Protein AF-A0A2M7S9E7-F1 (afdb_monomer_lite)

Organism: NCBI:txid1974543

Structure (mmCIF, N/CA/C/O backbone):
data_AF-A0A2M7S9E7-F1
#
_entry.id   AF-A0A2M7S9E7-F1
#
loop_
_atom_site.group_PDB
_atom_site.id
_atom_site.type_symbol
_atom_site.label_atom_id
_atom_site.label_alt_id
_atom_site.label_comp_id
_atom_site.label_asym_id
_atom_site.label_entity_id
_atom_site.label_seq_id
_atom_site.pdbx_PDB_ins_code
_atom_site.Cartn_x
_atom_site.Cartn_y
_atom_site.Cartn_z
_atom_site.occupancy
_atom_site.B_iso_or_equiv
_atom_site.auth_seq_id
_atom_site.auth_comp_id
_atom_site.auth_asym_id
_atom_site.auth_atom_id
_atom_site.pdbx_PDB_model_num
ATOM 1 N N . ALA A 1 1 ? -29.319 6.577 3.433 1.00 48.19 1 ALA A N 1
ATOM 2 C CA . ALA A 1 1 ? -28.026 5.949 3.757 1.00 48.19 1 ALA A CA 1
ATOM 3 C C . ALA A 1 1 ? -26.933 6.760 3.080 1.00 48.19 1 ALA A C 1
ATOM 5 O O . ALA A 1 1 ? -26.931 6.833 1.860 1.00 48.19 1 ALA A O 1
ATOM 6 N N . GLY A 1 2 ? -26.085 7.435 3.850 1.00 70.69 2 GLY A N 1
ATOM 7 C CA . GLY A 1 2 ? -24.913 8.144 3.340 1.00 70.69 2 GLY A CA 1
ATOM 8 C C . GLY A 1 2 ? -23.746 7.747 4.226 1.00 70.69 2 GLY A C 1
ATOM 9 O O . GLY A 1 2 ? -23.811 7.959 5.434 1.00 70.69 2 GLY A O 1
ATOM 10 N N . GLY A 1 3 ? -22.753 7.060 3.666 1.00 84.38 3 GLY A N 1
ATOM 11 C CA . GLY A 1 3 ? -21.539 6.740 4.407 1.00 84.38 3 GLY A CA 1
ATOM 12 C C . GLY A 1 3 ? -20.784 8.032 4.697 1.00 84.38 3 GLY A C 1
ATOM 13 O O . GLY A 1 3 ? -20.502 8.790 3.772 1.00 84.38 3 GLY A O 1
ATOM 14 N N . ASN A 1 4 ? -20.472 8.287 5.966 1.00 90.06 4 ASN A N 1
ATOM 15 C CA . ASN A 1 4 ? -19.648 9.427 6.348 1.00 90.06 4 ASN A CA 1
ATOM 16 C C . ASN A 1 4 ? -18.171 9.035 6.265 1.00 90.06 4 ASN A C 1
ATOM 18 O O . ASN A 1 4 ? -17.753 8.044 6.865 1.00 90.06 4 ASN A O 1
ATOM 22 N N . GLN A 1 5 ? -17.379 9.822 5.539 1.00 89.19 5 GLN A N 1
ATOM 23 C CA . GLN A 1 5 ? -15.928 9.665 5.506 1.00 89.19 5 GLN A CA 1
ATOM 24 C C . GLN A 1 5 ? -15.343 10.058 6.869 1.00 89.19 5 GLN A C 1
ATOM 26 O O . GLN A 1 5 ? -15.421 11.217 7.264 1.00 89.19 5 GLN A O 1
ATOM 31 N N . ILE A 1 6 ? -14.749 9.095 7.576 1.00 89.50 6 ILE A N 1
ATOM 32 C CA . ILE A 1 6 ? -14.101 9.330 8.877 1.00 89.50 6 ILE A CA 1
ATOM 33 C C . ILE A 1 6 ? -12.641 9.768 8.697 1.00 89.50 6 ILE A C 1
ATOM 35 O O . ILE A 1 6 ? -12.157 10.629 9.425 1.00 89.50 6 ILE A O 1
ATOM 39 N N . TRP A 1 7 ? -11.937 9.214 7.707 1.00 89.88 7 TRP A N 1
ATOM 40 C CA . TRP A 1 7 ? -10.575 9.611 7.353 1.00 89.88 7 TRP A CA 1
ATOM 41 C C . TRP A 1 7 ? -10.247 9.240 5.904 1.00 89.88 7 TRP A C 1
ATOM 43 O O . TRP A 1 7 ? -10.908 8.401 5.296 1.00 89.88 7 TRP A O 1
ATOM 53 N N . GLN A 1 8 ? -9.195 9.863 5.370 1.00 90.88 8 GLN A N 1
ATOM 54 C CA . GLN A 1 8 ? -8.609 9.530 4.074 1.00 90.88 8 GLN A CA 1
ATOM 55 C C . GLN A 1 8 ? -7.084 9.679 4.140 1.00 90.88 8 GLN A C 1
ATOM 57 O O . GLN A 1 8 ? -6.560 10.634 4.717 1.00 90.88 8 GLN A O 1
ATOM 62 N N . LYS A 1 9 ? -6.368 8.734 3.527 1.00 92.31 9 LYS A N 1
ATOM 63 C CA . LYS A 1 9 ? -4.934 8.822 3.239 1.00 92.31 9 LYS A CA 1
ATOM 64 C C . LYS A 1 9 ? -4.724 8.413 1.786 1.00 92.31 9 LYS A C 1
ATOM 66 O O . LYS A 1 9 ? -5.328 7.445 1.335 1.00 92.31 9 LYS A O 1
ATOM 71 N N . ARG A 1 10 ? -3.903 9.169 1.060 1.00 90.94 10 ARG A N 1
ATOM 72 C CA . ARG A 1 10 ? -3.561 8.908 -0.341 1.00 90.94 10 ARG A CA 1
ATOM 73 C C . ARG A 1 10 ? -2.071 8.614 -0.438 1.00 90.94 10 ARG A C 1
ATOM 75 O O . ARG A 1 10 ? -1.274 9.281 0.219 1.00 90.94 10 ARG A O 1
ATOM 82 N N . TYR A 1 11 ? -1.736 7.613 -1.236 1.00 91.62 11 TYR A N 1
ATOM 83 C CA . TYR A 1 11 ? -0.402 7.426 -1.781 1.00 91.62 11 TYR A CA 1
ATOM 84 C C . TYR A 1 11 ? -0.424 7.862 -3.243 1.00 91.62 11 TYR A C 1
ATOM 86 O O . TYR A 1 11 ? -1.429 7.646 -3.921 1.00 91.62 11 TYR A O 1
ATOM 94 N N . ASP A 1 12 ? 0.646 8.521 -3.661 1.00 91.06 12 ASP A N 1
ATOM 95 C CA . ASP A 1 12 ? 0.847 9.026 -5.011 1.00 91.06 12 ASP A CA 1
ATOM 96 C C . ASP A 1 12 ? 2.348 8.918 -5.296 1.00 91.06 12 ASP A C 1
ATOM 98 O O . ASP A 1 12 ? 3.151 9.589 -4.638 1.00 91.06 12 ASP A O 1
ATOM 102 N N . GLY A 1 13 ? 2.719 7.951 -6.131 1.00 85.50 13 GLY A N 1
ATOM 103 C CA . GLY A 1 13 ? 4.103 7.596 -6.429 1.00 85.50 13 GLY A CA 1
ATOM 104 C C . GLY A 1 13 ? 4.655 8.297 -7.668 1.00 85.50 13 GLY A C 1
ATOM 105 O O . GLY A 1 13 ? 5.864 8.239 -7.894 1.00 85.50 13 GLY A O 1
ATOM 106 N N . GLY A 1 14 ? 3.804 8.976 -8.444 1.00 86.88 14 GLY A N 1
ATOM 107 C CA . GLY A 1 14 ? 4.197 9.635 -9.685 1.00 86.88 14 GLY A CA 1
ATOM 108 C C . GLY A 1 14 ? 3.121 9.554 -10.766 1.00 86.88 14 GLY A C 1
ATOM 109 O O . GLY A 1 14 ? 2.022 10.073 -10.600 1.00 86.88 14 GLY A O 1
ATOM 110 N N . ASP A 1 15 ? 3.467 8.953 -11.904 1.00 88.62 15 ASP A N 1
ATOM 111 C CA . ASP A 1 15 ? 2.643 8.978 -13.118 1.00 88.62 15 ASP A CA 1
ATOM 112 C C . ASP A 1 15 ? 1.451 8.013 -13.047 1.00 88.62 15 ASP A C 1
ATOM 114 O O . ASP A 1 15 ? 0.321 8.379 -13.380 1.00 88.62 15 ASP A O 1
ATOM 118 N N . TYR A 1 16 ? 1.686 6.765 -12.630 1.00 92.69 16 TYR A N 1
ATOM 119 C CA . TYR A 1 16 ? 0.643 5.740 -12.577 1.00 92.69 16 TYR A CA 1
ATOM 120 C C . TYR A 1 16 ? 0.733 4.910 -11.303 1.00 92.69 16 TYR A C 1
ATOM 122 O O . TYR A 1 16 ? 1.690 4.168 -11.105 1.00 92.69 16 TYR A O 1
ATOM 130 N N . ASP A 1 17 ? -0.330 4.927 -10.499 1.00 93.94 17 ASP A N 1
ATOM 131 C CA . ASP A 1 17 ? -0.419 4.149 -9.265 1.00 93.94 17 ASP A CA 1
ATOM 132 C C . ASP A 1 17 ? -1.607 3.188 -9.277 1.00 93.94 17 ASP A C 1
ATOM 134 O O . ASP A 1 17 ? -2.718 3.527 -9.695 1.00 93.94 17 ASP A O 1
ATOM 138 N N . GLY A 1 18 ? -1.391 1.978 -8.760 1.00 95.50 18 GLY A N 1
ATOM 139 C CA . GLY A 1 18 ? -2.423 0.952 -8.670 1.00 95.50 18 GLY A CA 1
ATOM 140 C C . GLY A 1 18 ? -2.402 0.200 -7.345 1.00 95.50 18 GLY A C 1
ATOM 141 O O . GLY A 1 18 ? -1.399 -0.400 -6.960 1.00 95.50 18 GLY A O 1
ATOM 142 N N . GLY A 1 19 ? -3.552 0.157 -6.670 1.00 96.25 19 GLY A N 1
ATOM 143 C CA . GLY A 1 19 ? -3.774 -0.730 -5.527 1.00 96.25 19 GLY A CA 1
ATOM 144 C C . GLY A 1 19 ? -4.081 -2.160 -5.980 1.00 96.25 19 GLY A C 1
ATOM 145 O O . GLY A 1 19 ? -4.879 -2.369 -6.894 1.00 96.25 19 GLY A O 1
ATOM 146 N N . ARG A 1 20 ? -3.466 -3.159 -5.338 1.00 97.50 20 ARG A N 1
ATOM 147 C CA . ARG A 1 20 ? -3.679 -4.590 -5.635 1.00 97.50 20 ARG A CA 1
ATOM 148 C C . ARG A 1 20 ? -4.252 -5.3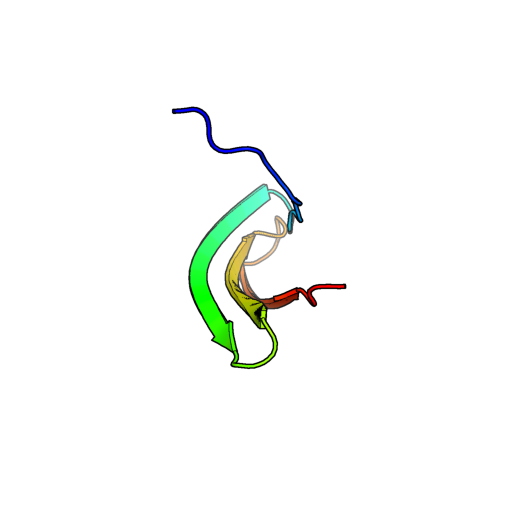80 -4.468 1.00 97.50 20 ARG A C 1
ATOM 150 O O . ARG A 1 20 ? -4.929 -6.376 -4.701 1.00 97.50 20 ARG A O 1
ATOM 157 N N . GLY A 1 21 ? -4.005 -4.950 -3.236 1.00 97.88 21 GLY A N 1
ATOM 158 C CA . GLY A 1 21 ? -4.497 -5.651 -2.057 1.00 97.88 21 GLY A CA 1
ATOM 159 C C . GLY A 1 21 ? -4.613 -4.747 -0.844 1.00 97.88 21 GLY A C 1
ATOM 160 O O . GLY A 1 21 ? -3.863 -3.781 -0.700 1.00 97.88 21 GLY A O 1
ATOM 161 N N . ILE A 1 22 ? -5.556 -5.095 0.028 1.00 97.56 22 ILE A N 1
ATOM 162 C CA . ILE A 1 22 ? -5.762 -4.455 1.322 1.00 97.56 22 ILE A CA 1
ATOM 163 C C . ILE A 1 22 ? -5.933 -5.521 2.405 1.00 97.56 22 ILE A C 1
ATOM 165 O O . ILE A 1 22 ? -6.613 -6.524 2.193 1.00 97.56 22 ILE A O 1
ATOM 169 N N . ALA A 1 23 ? -5.322 -5.295 3.564 1.00 97.94 23 ALA A N 1
ATOM 170 C CA . ALA A 1 23 ? -5.520 -6.098 4.765 1.00 97.94 23 ALA A CA 1
ATOM 171 C C . ALA A 1 23 ? -5.615 -5.190 5.993 1.00 97.94 23 ALA A C 1
ATOM 173 O O . ALA A 1 23 ? -5.040 -4.101 6.015 1.00 97.94 23 ALA A O 1
ATOM 174 N N . VAL A 1 24 ? -6.332 -5.644 7.018 1.00 97.19 24 VAL A N 1
ATOM 175 C CA . VAL A 1 24 ? -6.478 -4.931 8.291 1.00 97.19 24 VAL A CA 1
ATOM 176 C C . VAL A 1 24 ? -6.054 -5.868 9.413 1.00 97.19 24 VAL A C 1
ATOM 178 O O . VAL A 1 24 ? -6.489 -7.019 9.442 1.00 97.19 24 VAL A O 1
ATOM 181 N N . ASP A 1 25 ? -5.183 -5.401 10.309 1.00 96.62 25 ASP A N 1
ATOM 182 C CA . ASP A 1 25 ? -4.792 -6.177 11.491 1.00 96.62 25 ASP A CA 1
ATOM 183 C C . ASP A 1 25 ? -5.772 -5.992 12.662 1.00 96.62 25 ASP A C 1
ATOM 185 O O . ASP A 1 25 ? -6.650 -5.129 12.646 1.00 96.62 25 ASP A O 1
ATOM 189 N N . SER A 1 26 ? -5.624 -6.803 13.713 1.00 96.62 26 SER A N 1
ATOM 190 C CA . SER A 1 26 ? -6.484 -6.747 14.905 1.00 96.62 26 SER A CA 1
ATOM 191 C C . SER A 1 26 ? -6.382 -5.433 15.688 1.00 96.62 26 SER A C 1
ATOM 193 O O . SER A 1 26 ? -7.202 -5.184 16.566 1.00 96.62 26 SER A O 1
ATOM 195 N N . SER A 1 27 ? -5.379 -4.600 15.401 1.00 95.88 27 SER A N 1
ATOM 196 C CA . SER A 1 27 ? -5.218 -3.264 15.979 1.00 95.88 27 SER A CA 1
ATOM 197 C C . SER A 1 27 ? -5.808 -2.167 15.085 1.00 95.88 27 SER A C 1
ATOM 199 O O . SER A 1 27 ? -5.645 -0.990 15.390 1.00 95.88 27 SER A O 1
ATOM 201 N N . GLY A 1 28 ? -6.471 -2.530 13.983 1.00 93.50 28 GLY A N 1
ATOM 202 C CA . GLY A 1 28 ? -7.090 -1.587 13.054 1.00 93.50 28 GLY A CA 1
ATOM 203 C C . GLY A 1 28 ? -6.104 -0.888 12.118 1.00 93.50 28 GLY A C 1
ATOM 204 O O . GLY A 1 28 ? -6.484 0.068 11.447 1.00 93.50 28 GLY A O 1
ATOM 205 N N . ASN A 1 29 ? -4.843 -1.330 12.034 1.00 95.69 29 ASN A N 1
ATOM 206 C CA . ASN A 1 29 ? -3.945 -0.777 11.025 1.00 95.69 29 ASN A CA 1
ATOM 207 C C . ASN A 1 29 ? -4.306 -1.323 9.646 1.00 95.69 29 ASN A C 1
ATOM 209 O O . ASN A 1 29 ? -4.535 -2.523 9.487 1.00 95.69 29 ASN A O 1
ATOM 213 N N . VAL A 1 30 ? -4.270 -0.452 8.643 1.00 96.19 30 VAL A N 1
ATOM 214 C CA . VAL A 1 30 ? -4.551 -0.795 7.250 1.00 96.19 30 VAL A CA 1
ATOM 215 C C . VAL A 1 30 ? -3.240 -0.970 6.498 1.00 96.19 30 VAL A C 1
ATOM 217 O O . VAL A 1 30 ? -2.375 -0.098 6.545 1.00 96.19 30 VAL A O 1
ATOM 220 N N . TYR A 1 31 ? -3.105 -2.076 5.777 1.00 97.31 31 TYR A N 1
ATOM 221 C CA . TYR A 1 31 ? -1.974 -2.366 4.905 1.00 97.31 31 TYR A CA 1
ATOM 222 C C . TYR A 1 31 ? -2.460 -2.365 3.466 1.00 97.31 31 TYR A C 1
ATOM 224 O O . TYR A 1 31 ? -3.414 -3.070 3.146 1.00 97.31 31 TYR A O 1
ATOM 232 N N . VAL A 1 32 ? -1.810 -1.588 2.606 1.00 97.62 32 VAL A N 1
ATOM 233 C CA . VAL A 1 32 ? -2.112 -1.528 1.173 1.00 97.62 32 VAL A CA 1
ATOM 234 C C . VAL A 1 32 ? -0.882 -1.969 0.403 1.00 97.62 32 VAL A C 1
ATOM 236 O O . VAL A 1 32 ? 0.192 -1.401 0.590 1.00 97.62 32 VAL A O 1
ATOM 239 N N . ALA A 1 33 ? -1.047 -2.965 -0.460 1.00 98.06 33 ALA A N 1
ATOM 240 C CA . ALA A 1 33 ? -0.029 -3.387 -1.409 1.00 98.06 33 ALA A CA 1
ATOM 241 C C . ALA A 1 33 ? -0.411 -2.933 -2.818 1.00 98.06 33 ALA A C 1
ATOM 243 O O . ALA A 1 33 ? -1.586 -2.974 -3.205 1.00 98.06 33 ALA A O 1
ATOM 244 N N . GLY A 1 34 ? 0.581 -2.517 -3.591 1.00 97.38 34 GLY A N 1
ATOM 245 C CA . GLY A 1 34 ? 0.360 -1.958 -4.913 1.00 97.38 34 GLY A CA 1
ATOM 246 C C . GLY A 1 34 ? 1.655 -1.725 -5.662 1.00 97.38 34 GLY A C 1
ATOM 247 O O . GLY A 1 34 ? 2.699 -2.288 -5.328 1.00 97.38 34 GLY A O 1
ATOM 248 N N . TYR A 1 35 ? 1.544 -0.916 -6.701 1.00 96.06 35 TYR A N 1
ATOM 249 C CA . TYR A 1 35 ? 2.648 -0.540 -7.560 1.00 96.06 35 TYR A CA 1
ATOM 250 C C . TYR A 1 35 ? 2.509 0.916 -7.996 1.00 96.06 35 TYR A C 1
ATOM 252 O O . TYR A 1 35 ? 1.393 1.442 -8.039 1.00 96.06 35 TYR A O 1
ATOM 260 N N . SER A 1 36 ? 3.641 1.529 -8.316 1.00 95.81 36 SER A N 1
ATOM 261 C CA . SER A 1 36 ? 3.756 2.909 -8.784 1.00 95.81 36 SER A CA 1
ATOM 262 C C . SER A 1 36 ? 4.737 2.999 -9.941 1.00 95.81 36 SER A C 1
ATOM 264 O O . SER A 1 36 ? 5.794 2.371 -9.894 1.00 95.81 36 SER A O 1
ATOM 266 N N . ASP A 1 37 ? 4.408 3.791 -10.951 1.00 93.69 37 ASP A N 1
ATOM 267 C CA . ASP A 1 37 ? 5.333 4.247 -11.981 1.00 93.69 37 ASP A CA 1
ATOM 268 C C . ASP A 1 37 ? 5.872 5.621 -11.583 1.00 93.69 37 ASP A C 1
ATOM 270 O O . ASP A 1 37 ? 5.126 6.600 -11.510 1.00 93.69 37 ASP A O 1
ATOM 274 N N . ASN A 1 38 ? 7.174 5.695 -11.320 1.00 85.44 38 ASN A N 1
ATOM 275 C CA . ASN A 1 38 ? 7.859 6.936 -10.957 1.00 85.4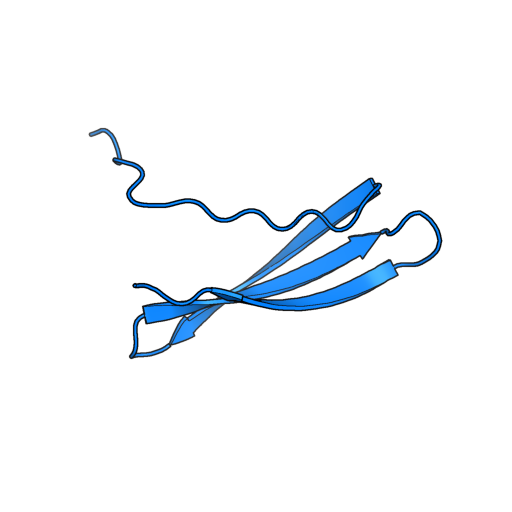4 38 ASN A CA 1
ATOM 276 C C . ASN A 1 38 ? 8.442 7.676 -12.182 1.00 85.44 38 ASN A C 1
ATOM 278 O O . ASN A 1 38 ? 9.425 8.410 -12.057 1.00 85.44 38 ASN A O 1
ATOM 282 N N . ALA A 1 39 ? 7.867 7.451 -13.370 1.00 82.00 39 ALA A N 1
ATOM 283 C CA . ALA A 1 39 ? 8.298 7.955 -14.678 1.00 82.00 39 ALA A CA 1
ATOM 284 C C . ALA A 1 39 ? 9.655 7.413 -15.172 1.00 82.00 39 ALA A C 1
ATOM 286 O O . ALA A 1 39 ? 10.129 7.788 -16.246 1.00 82.00 39 ALA A O 1
ATOM 287 N N . SER A 1 40 ? 10.304 6.535 -14.402 1.00 86.00 40 SER A N 1
ATOM 288 C CA . SER A 1 40 ? 11.559 5.866 -14.775 1.00 86.00 40 SER A CA 1
ATOM 289 C C . SER A 1 40 ? 11.483 4.347 -14.629 1.00 86.00 40 SER A C 1
ATOM 291 O O . SER A 1 40 ? 12.131 3.625 -15.388 1.00 86.00 40 SER A O 1
ATOM 293 N N . THR A 1 41 ? 10.715 3.846 -13.661 1.00 90.94 41 THR A N 1
ATOM 294 C CA . THR A 1 41 ? 10.524 2.417 -13.409 1.00 90.94 41 THR A CA 1
ATOM 295 C C . THR A 1 41 ? 9.212 2.142 -12.677 1.00 90.94 41 THR A C 1
ATOM 297 O O . THR A 1 41 ? 8.646 3.010 -12.013 1.00 90.94 41 THR A O 1
ATOM 300 N N . TRP A 1 42 ? 8.781 0.882 -12.754 1.00 93.88 42 TRP A N 1
ATOM 301 C CA . TRP A 1 42 ? 7.728 0.326 -11.917 1.00 93.8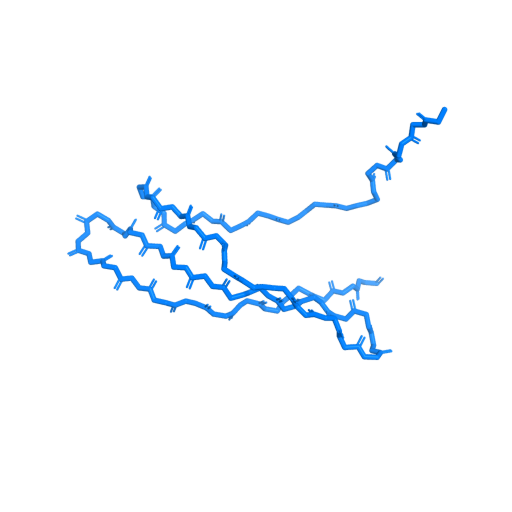8 42 TRP A CA 1
ATOM 302 C C . TRP A 1 42 ? 8.303 -0.156 -10.587 1.00 93.88 42 TRP A C 1
ATOM 304 O O . TRP A 1 42 ? 9.165 -1.037 -10.567 1.00 93.88 42 TRP A O 1
ATOM 314 N N . ASP A 1 43 ? 7.770 0.369 -9.491 1.00 93.69 43 ASP A N 1
ATOM 315 C CA . ASP A 1 43 ? 8.091 -0.043 -8.129 1.00 93.69 43 ASP A CA 1
ATOM 316 C C . ASP A 1 43 ? 6.893 -0.741 -7.481 1.00 93.69 43 ASP A C 1
ATOM 318 O O . ASP A 1 43 ? 5.738 -0.402 -7.739 1.00 93.69 43 ASP A O 1
ATOM 322 N N . TYR A 1 44 ? 7.163 -1.707 -6.600 1.00 95.06 44 TYR A N 1
ATOM 323 C CA . TYR A 1 44 ? 6.149 -2.313 -5.737 1.00 95.06 44 TYR A CA 1
ATOM 324 C C . TYR A 1 44 ? 6.227 -1.716 -4.338 1.00 95.06 44 TYR A C 1
ATOM 326 O O . TYR A 1 44 ? 7.316 -1.528 -3.794 1.00 95.06 44 TYR A O 1
ATOM 334 N N . PHE A 1 45 ? 5.072 -1.498 -3.713 1.00 95.06 45 PHE A N 1
ATOM 335 C CA . PHE A 1 45 ? 5.006 -0.979 -2.352 1.00 95.06 45 PHE A CA 1
ATOM 336 C C . PHE A 1 45 ? 4.096 -1.808 -1.448 1.00 95.06 45 PHE A C 1
ATOM 338 O O . PHE A 1 45 ? 3.149 -2.467 -1.880 1.00 95.06 45 PHE A O 1
ATOM 345 N N . THR A 1 46 ? 4.368 -1.721 -0.147 1.00 97.44 46 THR A N 1
ATOM 346 C CA . THR A 1 46 ? 3.425 -2.056 0.923 1.00 97.44 46 THR A CA 1
ATOM 347 C C . THR A 1 46 ? 3.433 -0.919 1.937 1.00 97.44 46 THR A C 1
ATOM 349 O O . THR A 1 46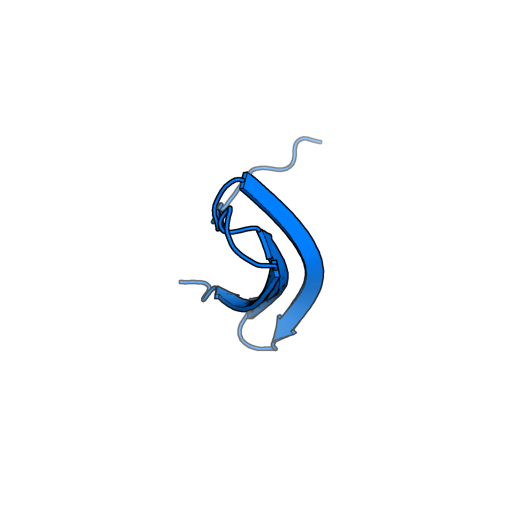 ? 4.468 -0.617 2.527 1.00 97.44 46 THR A O 1
ATOM 352 N N . ILE A 1 47 ? 2.286 -0.274 2.137 1.00 96.31 47 ILE A N 1
ATOM 353 C CA . ILE A 1 47 ? 2.132 0.889 3.017 1.00 96.31 47 ILE A CA 1
ATOM 354 C C . ILE A 1 47 ? 1.267 0.501 4.208 1.00 96.31 47 ILE A C 1
ATOM 356 O O . ILE A 1 47 ? 0.202 -0.082 4.028 1.00 96.31 47 ILE A O 1
ATOM 360 N N . LYS A 1 48 ? 1.703 0.867 5.418 1.00 96.62 48 LYS A N 1
ATOM 361 C CA . LYS A 1 48 ? 0.917 0.739 6.650 1.00 96.62 48 LYS A CA 1
ATOM 362 C C . LYS A 1 48 ? 0.357 2.100 7.063 1.00 96.62 48 LYS A C 1
ATOM 364 O O . LYS A 1 48 ? 1.118 2.999 7.418 1.00 96.62 48 LYS A O 1
ATOM 369 N N . TYR A 1 49 ? -0.963 2.219 7.120 1.00 95.50 49 TYR A N 1
ATOM 370 C CA . TYR A 1 49 ? -1.659 3.334 7.751 1.00 95.50 49 TYR A CA 1
ATOM 371 C C . TYR A 1 49 ? -2.097 2.938 9.158 1.00 95.50 49 TYR A C 1
ATOM 373 O O . TYR A 1 49 ? -2.807 1.950 9.347 1.00 95.50 49 TYR A O 1
ATOM 381 N N . ARG A 1 50 ? -1.659 3.710 10.154 1.00 92.50 50 ARG A N 1
ATOM 382 C CA . ARG A 1 50 ? -2.108 3.538 11.537 1.00 92.50 50 ARG A CA 1
ATOM 383 C C . ARG A 1 50 ? -3.415 4.287 11.743 1.00 92.50 50 ARG A C 1
ATOM 385 O O . ARG A 1 50 ? -3.532 5.435 11.312 1.00 92.50 50 ARG A O 1
ATOM 392 N N . GLN A 1 51 ? -4.357 3.642 12.416 1.00 79.31 51 GLN A N 1
ATOM 393 C CA . GLN A 1 51 ? -5.505 4.333 12.979 1.00 79.31 51 GLN A CA 1
ATOM 394 C C . GLN A 1 51 ? -5.031 5.053 14.251 1.00 79.31 51 GLN A C 1
ATOM 396 O O . GLN A 1 51 ? -4.306 4.457 15.049 1.00 79.31 51 GLN A O 1
ATOM 401 N N . TYR A 1 52 ? -5.338 6.346 14.366 1.00 63.34 52 TYR A N 1
ATOM 402 C CA . TYR A 1 52 ? -5.053 7.136 15.568 1.00 63.34 52 TYR A CA 1
ATOM 403 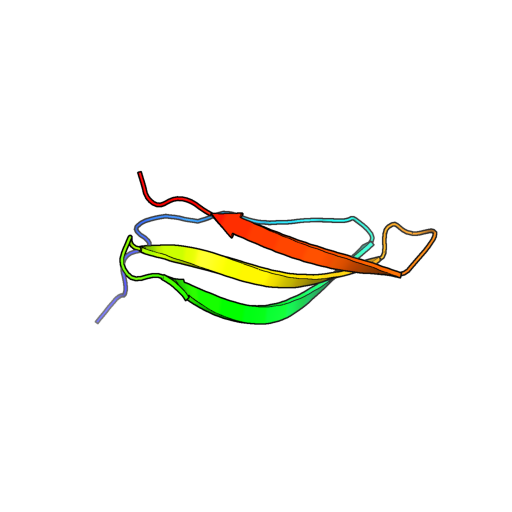C C . TYR A 1 52 ? -6.096 6.865 16.649 1.00 63.34 52 TYR A C 1
ATOM 405 O O . TYR A 1 52 ? -7.267 6.622 16.270 1.00 63.34 52 TYR A O 1
#

Secondary structure (DSSP, 8-state):
-------------SSEEEEEEEEE-TT--EEEEEEEE-SS-EEEEEEEEPP-

Foldseek 3Di:
DDDDDPDDDDDAQDDDWDWDDWDADPQGKIWTWTWYDNVPDIDTDIDIDHDD

Radius of gyration: 13.19 Å; chains: 1; bounding box: 40×16×31 Å

InterPro domains:
  IPR010620 Seven Bladed Beta Propeller repeat [PF06739] (17-38)

Sequence (52 aa):
AGGNQIWQKRYDGGDYDGGRGIAVDSSGNVYVAGYSDNASTWDYFTIKYRQY

pLDDT: mean 91.15, std 9.0, range [48.19, 98.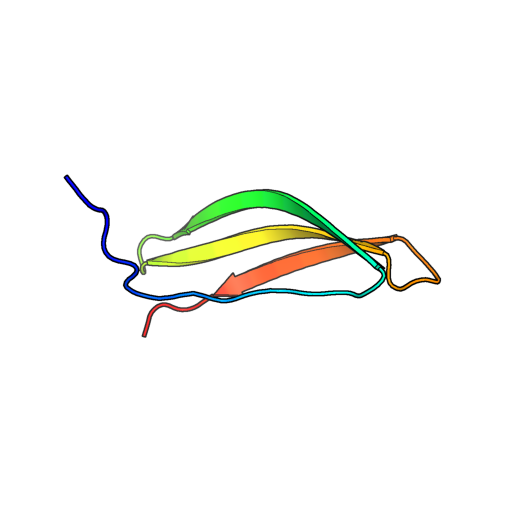06]